Protein AF-A0A2A5NX56-F1 (afdb_monomer)

pLDDT: mean 81.62, std 14.73, range [33.16, 94.88]

Solvent-accessible surface area (backbone atoms only — not comparable to full-atom values): 6232 Å² total; per-residue (Å²): 131,58,70,63,62,54,50,49,66,59,44,74,82,41,90,82,87,89,83,78,64,90,86,69,47,62,63,56,52,54,19,47,51,48,14,54,46,33,64,76,69,40,76,38,76,51,76,44,74,60,71,85,57,46,62,60,26,51,57,51,19,54,76,65,19,74,65,90,35,57,46,80,41,82,33,92,45,71,70,51,46,52,53,48,53,53,51,53,47,54,72,74,68,57,90,79,85,65,90,68,133

Sequence (101 aa):
MELSEALRRLSEGAPILVYGEGGAGKTTLIAVMLAEEAREGHYVAYAYTGDVGLYRFKRVFEVNAPPRQLALIKIASFWEQDRLVDALYRARGGGLRAIGA

Radius of gyration: 14.78 Å; Cα contacts (8 Å, |Δi|>4): 77; chains: 1; bounding box: 37×35×33 Å

Secondary structure (DSSP, 8-state):
--HHHHHHHHHSSSPPP----TTSSHHHHHHHHHHHHHHTT--EEEEES-STTHHHHHHHHHHHS-GGGEEEEE--SHHHHHHHHHHHHHHTT--SS-S--

Structure (mmCIF, N/CA/C/O backbone):
data_AF-A0A2A5NX56-F1
#
_entry.id   AF-A0A2A5NX56-F1
#
loop_
_atom_site.group_PDB
_atom_site.id
_atom_site.type_symbol
_atom_site.label_atom_id
_atom_site.label_alt_id
_atom_site.label_comp_id
_atom_site.label_asym_id
_atom_site.label_entity_id
_atom_site.label_seq_id
_atom_site.pdbx_PDB_ins_code
_atom_site.Cartn_x
_atom_site.Cartn_y
_atom_site.Cartn_z
_atom_site.occupancy
_atom_site.B_iso_or_equiv
_atom_site.auth_seq_id
_atom_site.auth_comp_id
_atom_site.auth_asym_id
_atom_site.auth_atom_id
_atom_site.pdbx_PDB_model_num
ATOM 1 N N . MET A 1 1 ? -12.555 19.505 5.672 1.00 54.03 1 MET A N 1
ATOM 2 C CA . MET A 1 1 ? -12.682 18.151 5.104 1.00 54.03 1 MET A CA 1
ATOM 3 C C . MET A 1 1 ? -11.287 17.581 5.091 1.00 54.03 1 MET A C 1
ATOM 5 O O . MET A 1 1 ? -10.433 18.160 4.427 1.00 54.03 1 MET A O 1
ATOM 9 N N . GLU A 1 2 ? -11.051 16.545 5.887 1.00 75.50 2 GLU A N 1
ATOM 10 C CA . GLU A 1 2 ? -9.774 15.833 5.880 1.00 75.50 2 GLU A CA 1
ATOM 11 C C . GLU A 1 2 ? -9.583 15.146 4.518 1.00 75.50 2 GLU A C 1
ATOM 13 O O . GLU A 1 2 ? -10.552 14.741 3.867 1.00 75.50 2 GLU A O 1
ATOM 18 N N . LEU A 1 3 ? -8.338 15.062 4.047 1.00 70.81 3 LEU A N 1
ATOM 19 C CA . LEU A 1 3 ? -8.002 14.486 2.739 1.00 70.81 3 LEU A CA 1
ATOM 20 C C . LEU A 1 3 ? -8.477 13.026 2.619 1.00 70.81 3 LEU A C 1
ATOM 22 O O . LEU A 1 3 ? -8.934 12.611 1.554 1.00 70.81 3 LEU A O 1
ATOM 26 N N . SER A 1 4 ? -8.415 12.277 3.718 1.00 69.00 4 SER A N 1
ATOM 27 C CA . SER A 1 4 ? -8.905 10.902 3.845 1.00 69.00 4 SER A CA 1
ATOM 28 C C . SER A 1 4 ? -10.389 10.781 3.520 1.00 69.00 4 SER A C 1
ATOM 30 O O . SER A 1 4 ? -10.778 9.981 2.671 1.00 69.00 4 SER A O 1
ATOM 32 N N . GLU A 1 5 ? -11.220 11.642 4.103 1.00 75.06 5 GLU A N 1
ATOM 33 C CA . GLU A 1 5 ? -12.662 11.645 3.863 1.00 75.06 5 GLU A CA 1
ATOM 34 C C . GLU A 1 5 ? -13.000 12.002 2.408 1.00 75.06 5 GLU A C 1
ATOM 36 O O . GLU A 1 5 ? -13.883 11.391 1.800 1.00 75.06 5 GLU A O 1
ATOM 41 N N . ALA A 1 6 ? -12.263 12.944 1.812 1.00 74.25 6 ALA A N 1
ATOM 42 C CA . ALA A 1 6 ? -12.416 13.287 0.400 1.00 74.25 6 ALA A CA 1
ATOM 43 C C . ALA A 1 6 ? -12.079 12.098 -0.514 1.00 74.25 6 ALA A C 1
ATOM 45 O O . ALA A 1 6 ? -12.830 11.785 -1.438 1.00 74.25 6 ALA A O 1
ATOM 46 N N . LEU A 1 7 ? -10.970 11.407 -0.243 1.00 70.00 7 LEU A N 1
ATOM 47 C CA . LEU A 1 7 ? -10.524 10.257 -1.029 1.00 70.00 7 LEU A CA 1
ATOM 48 C C . LEU A 1 7 ? -11.427 9.036 -0.831 1.00 70.00 7 LEU A C 1
ATOM 50 O O . LEU A 1 7 ? -11.688 8.313 -1.794 1.00 70.00 7 LEU A O 1
ATOM 54 N N . ARG A 1 8 ? -11.983 8.840 0.368 1.00 72.50 8 ARG A N 1
ATOM 55 C CA . ARG A 1 8 ? -12.988 7.805 0.622 1.00 72.50 8 ARG A CA 1
ATOM 56 C C . ARG A 1 8 ? -14.226 8.033 -0.240 1.00 72.50 8 ARG A C 1
ATOM 58 O O . ARG A 1 8 ? -14.597 7.160 -1.015 1.00 72.50 8 ARG A O 1
ATOM 65 N N . ARG A 1 9 ? -14.780 9.247 -0.224 1.00 74.44 9 ARG A N 1
ATOM 66 C CA . ARG A 1 9 ? -15.947 9.604 -1.052 1.00 74.44 9 ARG A CA 1
ATOM 67 C C . ARG A 1 9 ? -15.669 9.489 -2.552 1.00 74.44 9 ARG A C 1
ATOM 69 O O . ARG A 1 9 ? -16.542 9.081 -3.307 1.00 74.44 9 ARG A O 1
ATOM 76 N N . LEU A 1 10 ? -14.453 9.816 -2.993 1.00 71.19 10 LEU A N 1
ATOM 77 C CA . LEU A 1 10 ? -14.042 9.634 -4.390 1.00 71.19 10 LEU A CA 1
ATOM 78 C C . LEU A 1 10 ? -13.870 8.151 -4.770 1.00 71.19 10 LEU A C 1
ATOM 80 O O . LEU A 1 10 ? -14.106 7.789 -5.921 1.00 71.19 10 LEU A O 1
ATOM 84 N N . SER A 1 11 ? -13.482 7.294 -3.821 1.00 71.00 11 SER A N 1
ATOM 85 C CA . SER A 1 11 ? -13.227 5.862 -4.049 1.00 71.00 11 SER A CA 1
ATOM 86 C C . SER A 1 11 ? -14.442 4.950 -3.833 1.00 71.00 11 SER A C 1
ATOM 88 O O . SER A 1 11 ? -14.420 3.786 -4.244 1.00 71.00 11 SER A O 1
ATOM 90 N N . GLU A 1 12 ? -15.533 5.472 -3.261 1.00 71.81 12 GLU A N 1
ATOM 91 C CA . GLU A 1 12 ? -16.797 4.750 -3.046 1.00 71.81 12 GLU A CA 1
ATOM 92 C C . GLU A 1 12 ? -17.402 4.184 -4.346 1.00 71.81 12 GLU A C 1
ATOM 94 O O . GLU A 1 12 ? -18.116 3.184 -4.294 1.00 71.81 12 GLU A O 1
ATOM 99 N N . GLY A 1 13 ? -17.059 4.737 -5.517 1.00 68.50 13 GLY A N 1
ATOM 100 C CA . GLY A 1 13 ? -17.566 4.270 -6.815 1.00 68.50 13 GLY A CA 1
ATOM 101 C C . GLY A 1 13 ? -16.519 3.968 -7.890 1.00 68.50 13 GLY A C 1
ATOM 102 O O . GLY A 1 13 ? -16.887 3.447 -8.941 1.00 68.50 13 GLY A O 1
ATOM 103 N N . ALA A 1 14 ? -15.239 4.288 -7.676 1.00 73.12 14 ALA A N 1
ATOM 104 C CA . ALA A 1 14 ? -14.227 4.185 -8.728 1.00 73.12 14 ALA A CA 1
ATOM 105 C C . ALA A 1 14 ? -12.794 4.046 -8.183 1.00 73.12 14 ALA A C 1
ATOM 107 O O . ALA A 1 14 ? -12.489 4.539 -7.097 1.00 73.12 14 ALA A O 1
ATOM 108 N N . PRO A 1 15 ? -11.882 3.405 -8.936 1.00 80.38 15 PRO A N 1
ATOM 109 C CA . PRO A 1 15 ? -10.459 3.451 -8.627 1.00 80.38 15 PRO A CA 1
ATOM 110 C C . PRO A 1 15 ? -9.906 4.873 -8.806 1.00 80.38 15 PRO A C 1
ATOM 112 O O . PRO A 1 15 ? -10.222 5.560 -9.777 1.00 80.38 15 PRO A O 1
ATOM 115 N N . ILE A 1 16 ? -9.028 5.291 -7.893 1.00 84.75 16 ILE A N 1
ATOM 116 C CA . ILE A 1 16 ? -8.302 6.563 -7.982 1.00 84.75 16 ILE A CA 1
ATOM 117 C C . ILE A 1 16 ? -6.888 6.288 -8.493 1.00 84.75 16 ILE A C 1
ATOM 119 O O . ILE A 1 16 ? -6.153 5.490 -7.909 1.00 84.75 16 ILE A O 1
ATOM 123 N N . LEU A 1 17 ? -6.488 6.982 -9.560 1.00 88.62 17 LEU A N 1
ATOM 124 C CA . LEU A 1 17 ? -5.119 6.947 -10.069 1.00 88.62 17 LEU A CA 1
ATOM 125 C C . LEU A 1 17 ? -4.315 8.130 -9.521 1.00 88.62 17 LEU A C 1
ATOM 127 O O . LEU A 1 17 ? -4.591 9.283 -9.844 1.00 88.62 17 LEU A O 1
ATOM 131 N N . VAL A 1 18 ? -3.267 7.834 -8.751 1.00 88.88 18 VAL A N 1
ATOM 132 C CA . VAL A 1 18 ? -2.273 8.822 -8.309 1.00 88.88 18 VAL A CA 1
ATOM 133 C C . VAL A 1 18 ? -1.019 8.685 -9.174 1.00 88.88 18 VAL A C 1
ATOM 135 O O . VAL A 1 18 ? -0.319 7.674 -9.098 1.00 88.88 18 VAL A O 1
ATOM 138 N N . TYR A 1 19 ? -0.710 9.701 -9.982 1.00 92.31 19 TYR A N 1
ATOM 139 C CA . TYR A 1 19 ? 0.426 9.700 -10.912 1.00 92.31 19 TYR A CA 1
ATOM 140 C C . TYR A 1 19 ? 1.366 10.892 -10.680 1.00 92.31 19 TYR A C 1
ATOM 142 O O . TYR A 1 19 ? 0.995 11.884 -10.061 1.00 92.31 19 TYR A O 1
ATOM 150 N N . GLY A 1 20 ? 2.615 10.771 -11.136 1.00 92.62 20 GLY A N 1
ATOM 151 C CA . GLY A 1 20 ? 3.647 11.801 -10.980 1.00 92.62 20 GLY A CA 1
ATOM 152 C C . GLY A 1 20 ? 5.058 11.217 -10.950 1.00 92.62 20 GLY A C 1
ATOM 153 O O . GLY A 1 20 ? 5.233 9.998 -10.860 1.00 92.62 20 GLY A O 1
ATOM 154 N N . GLU A 1 21 ? 6.073 12.075 -10.976 1.00 93.06 21 GLU A N 1
ATOM 155 C CA . GLU A 1 21 ? 7.488 11.686 -11.031 1.00 93.06 21 GLU A CA 1
ATOM 156 C C . GLU A 1 21 ? 7.983 10.951 -9.772 1.00 93.06 21 GLU A C 1
ATOM 158 O O . GLU A 1 21 ? 7.331 10.924 -8.716 1.00 93.06 21 GLU A O 1
ATOM 163 N N . GLY A 1 22 ? 9.151 10.311 -9.873 1.00 89.06 22 GLY A N 1
ATOM 164 C CA . GLY A 1 22 ? 9.849 9.752 -8.714 1.00 89.06 22 GLY A CA 1
ATOM 165 C C . GLY A 1 22 ? 10.066 10.825 -7.641 1.00 89.06 22 GLY A C 1
ATOM 166 O O . GLY A 1 22 ? 10.429 11.950 -7.947 1.00 89.06 22 GLY A O 1
ATOM 167 N N . GLY A 1 23 ? 9.799 10.502 -6.374 1.00 87.56 23 GLY A N 1
ATOM 168 C CA . GLY A 1 23 ? 9.945 11.467 -5.275 1.00 87.56 23 GLY A CA 1
ATOM 169 C C . GLY A 1 23 ? 8.743 12.389 -5.030 1.00 87.56 23 GLY A C 1
ATOM 170 O O . GLY A 1 23 ? 8.676 12.972 -3.954 1.00 87.56 23 GLY A O 1
ATOM 171 N N . ALA A 1 24 ? 7.732 12.418 -5.909 1.00 91.75 24 ALA A N 1
ATOM 172 C CA . ALA A 1 24 ? 6.520 13.245 -5.759 1.00 91.75 24 ALA A CA 1
ATOM 173 C C . ALA A 1 24 ? 5.581 12.855 -4.586 1.00 91.75 24 ALA A C 1
ATOM 175 O O . ALA A 1 24 ? 4.428 13.262 -4.542 1.00 91.75 24 ALA A O 1
ATOM 176 N N . GLY A 1 25 ? 6.020 12.002 -3.656 1.00 91.69 25 GLY A N 1
ATOM 177 C CA . GLY A 1 25 ? 5.253 11.657 -2.453 1.00 91.69 25 GLY A CA 1
ATOM 178 C C . GLY A 1 25 ? 4.180 10.572 -2.611 1.00 91.69 25 GLY A C 1
ATOM 179 O O . GLY A 1 25 ? 3.626 10.158 -1.602 1.00 91.69 25 GLY A O 1
ATOM 180 N N . LYS A 1 26 ? 3.937 10.031 -3.814 1.00 92.25 26 LYS A N 1
ATOM 181 C CA . LYS A 1 26 ? 2.888 9.017 -4.085 1.00 92.25 26 LYS A CA 1
ATOM 182 C C . LYS A 1 26 ? 2.875 7.845 -3.093 1.00 92.25 26 LYS A C 1
ATOM 184 O O . LYS A 1 26 ? 1.863 7.575 -2.464 1.00 92.25 26 LYS A O 1
ATOM 189 N N . THR A 1 27 ? 4.011 7.172 -2.904 1.00 92.25 27 THR A N 1
ATOM 190 C CA . THR A 1 27 ? 4.124 6.033 -1.973 1.00 92.25 27 THR A CA 1
ATOM 191 C C . THR A 1 27 ? 3.876 6.443 -0.521 1.00 92.25 27 THR A C 1
ATOM 193 O O . THR A 1 27 ? 3.297 5.677 0.239 1.00 92.25 27 THR A O 1
ATOM 196 N N . THR A 1 28 ? 4.300 7.651 -0.135 1.00 92.69 28 THR A N 1
ATOM 197 C CA . THR A 1 28 ? 4.049 8.197 1.205 1.00 92.69 28 THR A CA 1
ATOM 198 C C . THR A 1 28 ? 2.570 8.505 1.399 1.00 92.69 28 THR A C 1
ATOM 200 O O . THR A 1 28 ? 2.030 8.125 2.429 1.00 92.69 28 THR A O 1
ATOM 203 N N . LEU A 1 29 ? 1.911 9.109 0.407 1.00 90.75 29 LEU A N 1
ATOM 204 C CA . LEU A 1 29 ? 0.474 9.371 0.441 1.00 90.75 29 LEU A CA 1
ATOM 205 C C . LEU A 1 29 ? -0.318 8.072 0.637 1.00 90.75 29 LEU A C 1
ATOM 207 O O . LEU A 1 29 ? -1.107 7.986 1.569 1.00 90.75 29 LEU A O 1
ATOM 211 N N . ILE A 1 30 ? -0.046 7.038 -0.169 1.00 91.62 30 ILE A N 1
ATOM 212 C CA . ILE A 1 30 ? -0.730 5.741 -0.032 1.00 91.62 30 ILE A CA 1
ATOM 213 C C . ILE A 1 30 ? -0.474 5.110 1.346 1.00 91.62 30 ILE A C 1
ATOM 215 O O . ILE A 1 30 ? -1.395 4.565 1.943 1.00 91.62 30 ILE A O 1
ATOM 219 N N . ALA A 1 31 ? 0.748 5.203 1.885 1.00 93.62 31 ALA A N 1
ATOM 220 C CA . ALA A 1 31 ? 1.056 4.679 3.218 1.00 93.62 31 ALA A CA 1
ATOM 221 C C . ALA A 1 31 ? 0.269 5.383 4.333 1.00 93.62 31 ALA A C 1
ATOM 223 O O . ALA A 1 31 ? -0.220 4.710 5.235 1.00 93.62 31 ALA A O 1
ATOM 224 N N . VAL A 1 32 ? 0.136 6.713 4.263 1.00 92.25 32 VAL A N 1
ATOM 225 C CA . VAL A 1 32 ? -0.651 7.498 5.228 1.00 92.25 32 VAL A CA 1
ATOM 226 C C . VAL A 1 32 ? -2.129 7.133 5.132 1.00 92.25 32 VAL A C 1
ATOM 228 O O . VAL A 1 32 ? -2.718 6.784 6.146 1.00 92.25 32 VAL A O 1
ATOM 231 N N . MET A 1 33 ? -2.694 7.107 3.922 1.00 89.06 33 MET A N 1
ATOM 232 C CA . MET A 1 33 ? -4.107 6.769 3.724 1.00 89.06 33 MET A CA 1
ATOM 233 C C . MET A 1 33 ? -4.453 5.374 4.249 1.00 89.06 33 MET A C 1
ATOM 235 O O . MET A 1 33 ? -5.431 5.199 4.966 1.00 89.06 33 MET A O 1
ATOM 239 N N . LEU A 1 34 ? -3.640 4.362 3.923 1.00 90.50 34 LEU A N 1
ATOM 240 C CA . LEU A 1 34 ? -3.883 3.005 4.416 1.00 90.50 34 LEU A CA 1
ATOM 241 C C . LEU A 1 34 ? -3.719 2.918 5.938 1.00 90.50 34 LEU A C 1
ATOM 243 O O . LEU A 1 34 ? -4.395 2.116 6.578 1.00 90.50 34 LEU A O 1
ATOM 247 N N . ALA A 1 35 ? -2.828 3.718 6.526 1.00 92.56 35 ALA A N 1
ATOM 248 C CA . ALA A 1 35 ? -2.679 3.774 7.972 1.00 92.56 35 ALA A CA 1
ATOM 249 C C . ALA A 1 35 ? -3.902 4.414 8.646 1.00 92.56 35 ALA A C 1
ATOM 251 O O . ALA A 1 35 ? -4.331 3.926 9.687 1.00 92.56 35 ALA A O 1
ATOM 252 N N . GLU A 1 36 ? -4.494 5.457 8.063 1.00 89.81 36 GLU A N 1
ATOM 253 C CA . GLU A 1 36 ? -5.743 6.049 8.563 1.00 89.81 36 GLU A CA 1
ATOM 254 C C . GLU A 1 36 ? -6.881 5.022 8.573 1.00 89.81 36 GLU A C 1
ATOM 256 O O . GLU A 1 36 ? -7.475 4.789 9.623 1.00 89.81 36 GLU A O 1
ATOM 261 N N . G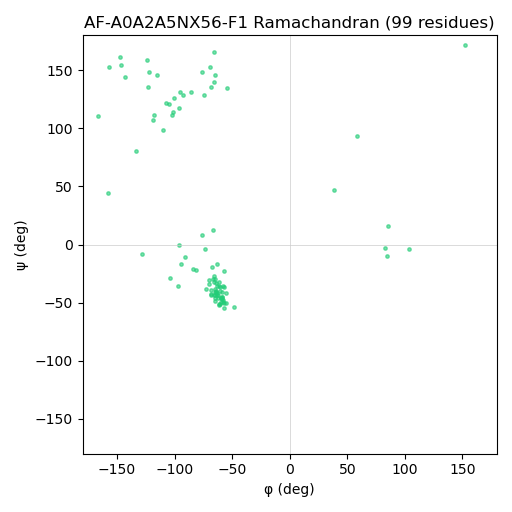LU A 1 37 ? -7.088 4.307 7.466 1.00 86.94 37 GLU A N 1
ATOM 262 C CA . GLU A 1 37 ? -8.079 3.223 7.382 1.00 86.94 37 GLU A CA 1
ATOM 263 C C . GLU A 1 37 ? -7.815 2.115 8.420 1.00 86.94 37 GLU A C 1
ATOM 265 O O . GLU A 1 37 ? -8.728 1.625 9.087 1.00 86.94 37 GLU A O 1
ATOM 270 N N . ALA A 1 38 ? -6.548 1.741 8.626 1.00 90.44 38 ALA A N 1
ATOM 271 C CA . ALA A 1 38 ? -6.181 0.764 9.648 1.00 90.44 38 ALA A CA 1
ATOM 272 C C . ALA A 1 38 ? -6.487 1.259 11.074 1.00 90.44 38 ALA A C 1
ATOM 274 O O . ALA A 1 38 ? -7.020 0.502 11.892 1.00 90.44 38 ALA A O 1
ATOM 275 N N . ARG A 1 39 ? -6.221 2.538 11.381 1.00 88.25 39 ARG A N 1
ATOM 276 C CA . ARG A 1 39 ? -6.576 3.152 12.677 1.00 88.25 39 ARG A CA 1
ATOM 277 C C . ARG A 1 39 ? -8.081 3.139 12.933 1.00 88.25 39 ARG A C 1
ATOM 279 O O . ARG A 1 39 ? -8.476 3.007 14.089 1.00 88.25 39 ARG A O 1
ATOM 286 N N . GLU A 1 40 ? -8.895 3.246 11.886 1.00 86.69 40 GLU A N 1
ATOM 287 C CA . GLU A 1 40 ? -10.359 3.130 11.964 1.00 86.69 40 GLU A CA 1
ATOM 288 C C . GLU A 1 40 ? -10.845 1.684 12.171 1.00 86.69 40 GLU A C 1
ATOM 290 O O . GLU A 1 40 ? -12.029 1.445 12.395 1.00 86.69 40 GLU A O 1
ATOM 295 N N . GLY A 1 41 ? -9.934 0.707 12.177 1.00 85.81 41 GLY A N 1
ATOM 296 C CA . GLY A 1 41 ? -10.241 -0.697 12.436 1.00 85.81 41 GLY A CA 1
ATOM 297 C C . GLY A 1 41 ? -10.262 -1.569 11.183 1.00 85.81 41 GLY A C 1
ATOM 298 O O . GLY A 1 41 ? -10.411 -2.786 11.308 1.00 85.81 41 GLY A O 1
ATOM 299 N N . HIS A 1 42 ? -10.081 -0.993 9.992 1.00 85.19 42 HIS A N 1
ATOM 300 C CA . HIS A 1 42 ? -10.137 -1.737 8.738 1.00 85.19 42 HIS A CA 1
ATOM 301 C C . HIS A 1 42 ? -8.868 -2.571 8.509 1.00 85.19 42 HIS A C 1
ATOM 303 O O . HIS A 1 42 ? -7.764 -2.210 8.915 1.00 85.19 42 HIS A O 1
ATOM 309 N N . TYR A 1 43 ? -9.023 -3.711 7.835 1.00 87.25 43 TYR A N 1
ATOM 310 C CA . TYR A 1 43 ? -7.888 -4.450 7.284 1.00 87.25 43 TYR A CA 1
ATOM 311 C C . TYR A 1 43 ? -7.545 -3.879 5.914 1.00 87.25 43 TYR A C 1
ATOM 313 O O . TYR A 1 43 ? -8.420 -3.725 5.063 1.00 87.25 43 TYR A O 1
ATOM 321 N N . VAL A 1 44 ? -6.266 -3.595 5.693 1.00 88.81 44 VAL A N 1
ATOM 322 C CA . VAL A 1 44 ? -5.773 -2.944 4.480 1.00 88.81 44 VAL A CA 1
ATOM 323 C C . VAL A 1 44 ? -4.730 -3.802 3.780 1.00 88.81 44 VAL A C 1
ATOM 325 O O . VAL A 1 44 ? -3.964 -4.527 4.413 1.00 88.81 44 VAL A O 1
ATOM 328 N N . ALA A 1 45 ? -4.675 -3.704 2.453 1.00 90.31 45 ALA A N 1
ATOM 329 C CA . ALA A 1 45 ? -3.692 -4.401 1.636 1.00 90.31 45 ALA A CA 1
ATOM 330 C C . ALA A 1 45 ? -2.901 -3.408 0.782 1.00 90.31 45 ALA A C 1
ATOM 332 O O . ALA A 1 45 ? -3.475 -2.526 0.145 1.00 90.31 45 ALA A O 1
ATOM 333 N N . TYR A 1 46 ? -1.581 -3.584 0.734 1.00 92.06 46 TYR A N 1
ATOM 334 C CA . TYR A 1 46 ? -0.698 -2.856 -0.169 1.00 92.06 46 TYR A CA 1
A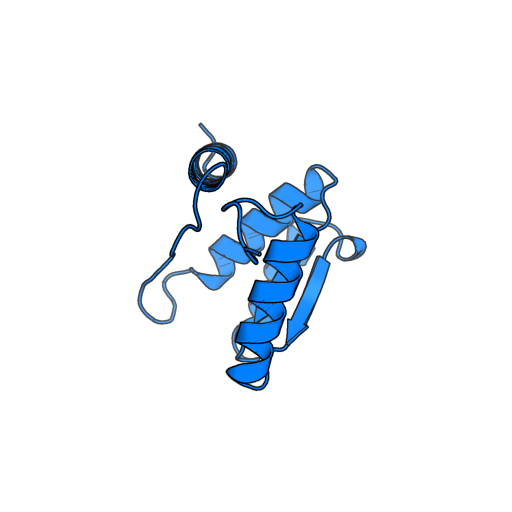TOM 335 C C . TYR A 1 46 ? -0.000 -3.831 -1.115 1.00 92.06 46 TYR A C 1
ATOM 337 O O . TYR A 1 46 ? 0.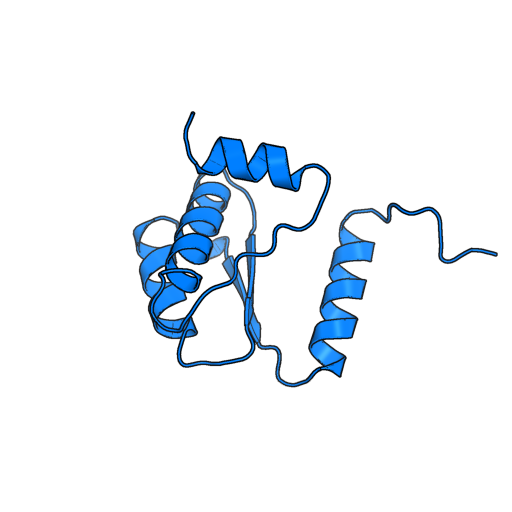845 -4.633 -0.704 1.00 92.06 46 TYR A O 1
ATOM 345 N N . ALA A 1 47 ? -0.371 -3.750 -2.391 1.00 91.25 47 ALA A N 1
ATOM 346 C CA . ALA A 1 47 ? 0.239 -4.519 -3.461 1.00 91.25 47 ALA A CA 1
ATOM 347 C C . ALA A 1 47 ? 1.338 -3.700 -4.150 1.00 91.25 47 ALA A C 1
ATOM 349 O O . ALA A 1 47 ? 1.124 -2.536 -4.494 1.00 91.25 47 ALA A O 1
ATOM 350 N N . TYR A 1 48 ? 2.522 -4.284 -4.338 1.00 91.44 48 TYR A N 1
ATOM 351 C CA . TYR A 1 48 ? 3.704 -3.557 -4.808 1.00 91.44 48 TYR A CA 1
ATOM 352 C C . TYR A 1 48 ? 4.570 -4.392 -5.753 1.00 91.44 48 TYR A C 1
ATOM 354 O O . TYR A 1 48 ? 4.739 -5.593 -5.564 1.00 91.44 48 TYR A O 1
ATOM 362 N N . THR A 1 49 ? 5.162 -3.741 -6.755 1.00 87.94 49 THR A N 1
ATOM 363 C CA . THR A 1 49 ? 6.023 -4.386 -7.764 1.00 87.94 49 THR A CA 1
ATOM 364 C C . THR A 1 49 ? 7.514 -4.254 -7.442 1.00 87.94 49 THR A C 1
ATOM 366 O O . THR A 1 49 ? 8.283 -5.192 -7.635 1.00 87.94 49 THR A O 1
ATOM 369 N N . GLY A 1 50 ? 7.954 -3.126 -6.874 1.0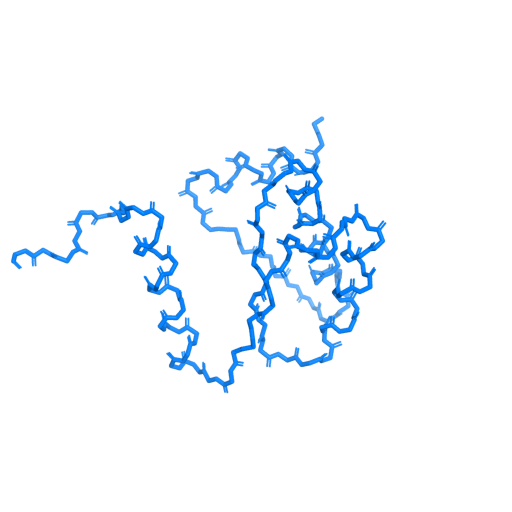0 82.62 50 GLY A N 1
ATOM 370 C CA . GLY A 1 50 ? 9.364 -2.846 -6.567 1.00 82.62 50 GLY A CA 1
ATOM 371 C C . GLY A 1 50 ? 9.661 -2.718 -5.071 1.00 82.62 50 GLY A C 1
ATOM 372 O O . GLY A 1 50 ? 8.850 -2.187 -4.317 1.00 82.62 50 GLY A O 1
ATOM 373 N N . ASP A 1 51 ? 10.847 -3.156 -4.642 1.00 78.94 51 ASP A N 1
ATOM 374 C CA . ASP A 1 51 ? 11.229 -3.159 -3.216 1.00 78.94 51 ASP A CA 1
ATOM 375 C C . ASP A 1 51 ? 11.733 -1.798 -2.713 1.00 78.94 51 ASP A C 1
ATOM 377 O O . ASP A 1 51 ? 11.627 -1.495 -1.525 1.00 78.94 51 ASP A O 1
ATOM 381 N N . VAL A 1 52 ? 12.203 -0.931 -3.620 1.00 72.44 52 VAL A N 1
ATOM 382 C CA . VAL A 1 52 ? 12.749 0.404 -3.296 1.00 72.44 52 VAL A CA 1
ATOM 383 C C . VAL A 1 52 ? 11.740 1.268 -2.525 1.00 72.44 52 VAL A C 1
ATOM 385 O O . VAL A 1 52 ? 12.110 2.002 -1.610 1.00 72.44 52 VAL A O 1
ATOM 388 N N . GLY A 1 53 ? 10.449 1.160 -2.852 1.00 80.19 53 GLY A N 1
ATOM 389 C CA . GLY A 1 53 ? 9.381 1.896 -2.169 1.00 80.19 53 GLY A CA 1
ATOM 390 C C . GLY A 1 53 ? 8.879 1.234 -0.883 1.00 80.19 53 GLY A C 1
ATOM 391 O O . GLY A 1 53 ? 8.312 1.921 -0.033 1.00 80.19 53 GLY A O 1
ATOM 392 N N . LEU A 1 54 ? 9.099 -0.074 -0.712 1.00 89.25 54 LEU A N 1
ATOM 393 C CA . LEU A 1 54 ? 8.470 -0.860 0.351 1.00 89.25 54 LEU A CA 1
ATOM 394 C C . LEU A 1 54 ? 8.986 -0.479 1.737 1.00 89.25 54 LEU A C 1
ATOM 396 O O . LEU A 1 54 ? 8.202 -0.345 2.673 1.00 89.25 54 LEU A O 1
ATOM 400 N N . TYR A 1 55 ? 10.299 -0.287 1.880 1.00 89.44 55 TYR A N 1
ATOM 401 C CA . TYR A 1 55 ? 10.886 0.088 3.167 1.00 89.44 55 TYR A CA 1
ATOM 402 C C . TYR A 1 55 ? 10.320 1.422 3.674 1.00 89.44 55 TYR A C 1
ATOM 404 O O . TYR A 1 55 ? 9.899 1.538 4.826 1.00 89.44 55 TYR A O 1
ATOM 412 N N . ARG A 1 56 ? 10.252 2.422 2.784 1.00 88.75 56 ARG A N 1
ATOM 413 C CA . ARG A 1 56 ? 9.677 3.734 3.099 1.00 88.75 56 ARG A CA 1
ATOM 414 C C . ARG A 1 56 ? 8.183 3.629 3.393 1.00 88.75 56 ARG A C 1
ATOM 416 O O . ARG A 1 56 ? 7.723 4.269 4.332 1.00 88.75 56 ARG A O 1
ATOM 423 N N . PHE A 1 57 ? 7.452 2.821 2.625 1.00 94.19 57 PHE A N 1
ATOM 424 C CA . PHE A 1 57 ? 6.037 2.551 2.861 1.00 94.19 57 PHE A CA 1
ATOM 425 C C . PHE A 1 57 ? 5.804 1.996 4.272 1.00 94.19 57 PHE A C 1
ATOM 427 O O . PHE A 1 57 ? 5.058 2.601 5.036 1.00 94.19 57 PHE A O 1
ATOM 434 N N . LYS A 1 58 ? 6.499 0.909 4.644 1.00 93.50 58 LYS A N 1
ATOM 435 C CA . LYS A 1 58 ? 6.374 0.266 5.963 1.00 93.50 58 LYS A CA 1
ATOM 436 C C . LYS A 1 58 ? 6.629 1.248 7.096 1.00 93.50 58 LYS A C 1
ATOM 438 O O . LYS A 1 58 ? 5.796 1.381 7.980 1.00 93.50 58 LYS A O 1
ATOM 443 N N . ARG A 1 59 ? 7.739 1.992 7.023 1.00 92.94 59 ARG A N 1
ATOM 444 C CA . ARG A 1 59 ? 8.096 2.970 8.058 1.00 92.94 59 ARG A CA 1
ATOM 445 C C . ARG A 1 59 ? 7.009 4.033 8.228 1.00 92.94 59 ARG A C 1
ATOM 447 O O . ARG A 1 59 ? 6.660 4.366 9.352 1.00 92.94 59 ARG A O 1
ATOM 454 N N . VAL A 1 60 ? 6.489 4.579 7.127 1.00 93.94 60 VAL A N 1
ATOM 455 C CA . VAL A 1 60 ? 5.418 5.586 7.192 1.00 93.94 60 VAL A CA 1
ATOM 456 C C . VAL A 1 60 ? 4.138 4.973 7.756 1.00 93.94 60 VAL A C 1
ATOM 458 O O . VAL A 1 60 ? 3.507 5.589 8.607 1.00 93.94 60 VAL A O 1
ATOM 461 N N . PHE A 1 61 ? 3.774 3.766 7.328 1.00 94.88 61 PHE A N 1
ATOM 462 C CA . PHE A 1 61 ? 2.583 3.082 7.819 1.00 94.88 61 PHE A CA 1
ATOM 463 C C . PHE A 1 61 ? 2.659 2.817 9.330 1.00 94.88 61 PHE A C 1
ATOM 465 O O . PHE A 1 61 ? 1.767 3.216 10.070 1.00 94.88 61 PHE A O 1
ATOM 472 N N . GLU A 1 62 ? 3.749 2.206 9.801 1.00 94.12 62 GLU A N 1
ATOM 473 C CA . GLU A 1 62 ? 3.936 1.777 11.196 1.00 94.12 62 GLU A CA 1
ATOM 474 C C . GLU A 1 62 ? 4.009 2.944 12.190 1.00 94.12 62 GLU A C 1
ATOM 476 O O . GLU A 1 62 ? 3.636 2.790 13.350 1.00 94.12 62 GLU A O 1
ATOM 481 N N . VAL A 1 63 ? 4.447 4.129 11.745 1.00 93.56 63 VAL A N 1
ATOM 482 C CA . VAL A 1 63 ? 4.387 5.359 12.556 1.00 93.56 63 VAL A CA 1
ATOM 483 C C . VAL A 1 63 ? 2.941 5.792 12.815 1.00 93.56 63 VAL A C 1
ATOM 485 O O . VAL A 1 63 ? 2.658 6.405 13.842 1.00 93.56 63 VAL A O 1
ATOM 488 N N . ASN A 1 64 ? 2.024 5.484 11.899 1.00 89.50 64 ASN A N 1
ATOM 489 C CA . ASN A 1 64 ? 0.653 5.979 11.940 1.00 89.50 64 ASN A CA 1
ATOM 490 C C . ASN A 1 64 ? -0.356 4.919 12.420 1.00 89.50 64 ASN A C 1
ATOM 492 O O . ASN A 1 64 ? -1.357 5.289 13.038 1.00 89.50 64 ASN A O 1
ATOM 496 N N . ALA A 1 65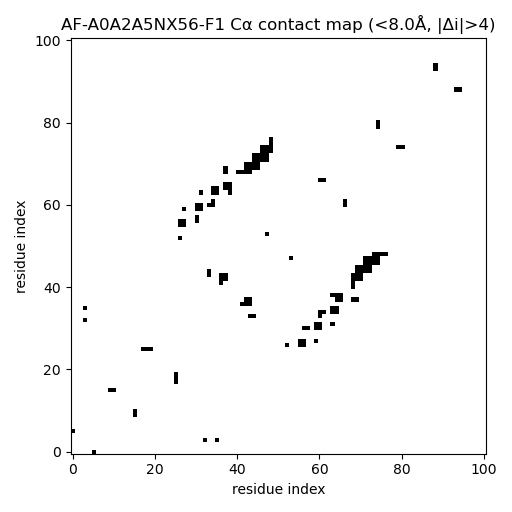 ? -0.096 3.624 12.203 1.00 91.06 65 ALA A N 1
ATOM 497 C CA . ALA A 1 65 ? -1.026 2.530 12.487 1.00 91.06 65 ALA A CA 1
ATOM 498 C C . ALA A 1 65 ? -0.333 1.228 12.937 1.00 91.06 65 ALA A C 1
ATOM 500 O O . ALA A 1 65 ? 0.816 0.970 12.570 1.00 91.06 65 ALA A O 1
ATOM 501 N N . PRO A 1 66 ? -1.027 0.358 13.699 1.00 86.19 66 PRO A N 1
ATOM 502 C CA . PRO A 1 66 ? -0.471 -0.923 14.115 1.00 86.19 66 PRO A CA 1
ATOM 503 C C . PRO A 1 66 ? -0.305 -1.882 12.915 1.00 86.19 66 PRO A C 1
ATOM 505 O O . PRO A 1 66 ? -1.238 -2.071 12.133 1.00 86.19 66 PRO A O 1
ATOM 508 N N . PRO A 1 67 ? 0.836 -2.586 12.791 1.00 82.19 67 PRO A N 1
ATOM 509 C CA . PRO A 1 67 ? 1.165 -3.378 11.599 1.00 82.19 67 PRO A CA 1
ATOM 510 C C . PRO A 1 67 ? 0.262 -4.600 11.377 1.00 82.19 67 PRO A C 1
ATOM 512 O O . PRO A 1 67 ? 0.179 -5.110 10.265 1.00 82.19 67 PRO A O 1
ATOM 515 N N . ARG A 1 68 ? -0.446 -5.073 12.412 1.00 85.94 68 ARG A N 1
ATOM 516 C CA . ARG A 1 68 ? -1.288 -6.283 12.349 1.00 85.94 68 ARG A CA 1
ATOM 517 C C . ARG A 1 68 ? -2.470 -6.194 11.372 1.00 85.94 68 ARG A C 1
ATOM 519 O O . ARG A 1 68 ? -3.058 -7.219 11.053 1.00 85.94 68 ARG A O 1
ATOM 526 N N . GLN A 1 69 ? -2.835 -4.989 10.939 1.00 85.06 69 GLN A N 1
ATOM 527 C CA . GLN A 1 69 ? -3.938 -4.743 10.003 1.00 85.06 69 GLN A CA 1
ATOM 528 C C . GLN A 1 69 ? -3.481 -4.611 8.545 1.00 85.06 69 GLN A C 1
ATOM 530 O O . GLN A 1 69 ? -4.319 -4.422 7.668 1.00 85.06 69 GLN A O 1
ATOM 535 N N . LEU A 1 70 ? -2.175 -4.719 8.274 1.00 91.44 70 LEU A N 1
ATOM 536 C CA . LEU A 1 70 ? -1.595 -4.539 6.948 1.00 91.44 70 LEU A CA 1
ATOM 537 C C . LEU A 1 70 ? -1.191 -5.874 6.316 1.00 91.44 70 LEU A C 1
ATOM 539 O O . LEU A 1 70 ? -0.294 -6.564 6.800 1.00 91.44 70 LEU A O 1
ATOM 543 N N . ALA A 1 71 ? -1.774 -6.179 5.160 1.00 90.69 71 ALA A N 1
ATOM 544 C CA . ALA A 1 71 ? -1.282 -7.203 4.249 1.00 90.69 71 ALA A CA 1
ATOM 545 C C . ALA A 1 71 ? -0.346 -6.580 3.202 1.00 90.69 71 ALA A C 1
ATOM 547 O O . ALA A 1 71 ? -0.699 -5.619 2.520 1.00 90.69 71 ALA A O 1
ATOM 548 N N . LEU A 1 72 ? 0.850 -7.147 3.040 1.00 91.69 72 LEU A N 1
ATOM 549 C CA . LEU A 1 72 ? 1.805 -6.749 2.005 1.00 91.69 72 LEU A CA 1
ATOM 550 C C . LEU A 1 72 ? 1.868 -7.818 0.922 1.00 91.69 72 LEU A C 1
ATOM 552 O O . LEU A 1 72 ? 2.216 -8.961 1.207 1.00 91.69 72 LEU A O 1
ATOM 556 N N . ILE A 1 73 ? 1.574 -7.435 -0.318 1.00 91.12 73 ILE A N 1
ATOM 557 C CA . ILE A 1 73 ? 1.460 -8.364 -1.444 1.00 91.12 73 ILE A CA 1
ATOM 558 C C . ILE A 1 73 ? 2.504 -7.989 -2.495 1.00 91.12 73 ILE A C 1
ATOM 560 O O . ILE A 1 73 ? 2.381 -6.971 -3.175 1.00 91.12 73 ILE A O 1
ATOM 564 N N . LYS A 1 74 ? 3.557 -8.800 -2.624 1.00 92.06 74 LYS A N 1
ATOM 565 C CA . LYS A 1 74 ? 4.537 -8.629 -3.700 1.00 92.06 74 LYS A CA 1
ATOM 566 C C . LYS A 1 74 ? 3.923 -9.112 -5.011 1.00 92.06 74 LYS A C 1
ATOM 568 O O . LYS A 1 74 ? 3.444 -10.236 -5.084 1.00 92.06 74 LYS A O 1
ATOM 573 N N . ILE A 1 75 ? 3.993 -8.273 -6.035 1.00 91.56 75 ILE A N 1
ATOM 574 C CA . ILE A 1 75 ? 3.674 -8.610 -7.419 1.00 91.56 75 ILE A CA 1
ATOM 575 C C . ILE A 1 75 ? 5.005 -8.806 -8.146 1.00 91.56 75 ILE A C 1
ATOM 577 O O . ILE A 1 75 ? 5.757 -7.847 -8.331 1.00 91.56 75 ILE A O 1
ATOM 581 N N . ALA A 1 76 ? 5.315 -10.040 -8.536 1.00 90.81 76 ALA A N 1
ATOM 582 C CA . ALA A 1 76 ? 6.530 -10.385 -9.268 1.00 90.81 76 ALA A CA 1
ATOM 583 C C . ALA A 1 76 ? 6.314 -10.413 -10.790 1.00 90.81 76 ALA A C 1
ATOM 585 O O . ALA A 1 76 ? 7.282 -10.359 -11.547 1.00 90.81 76 ALA A O 1
ATOM 586 N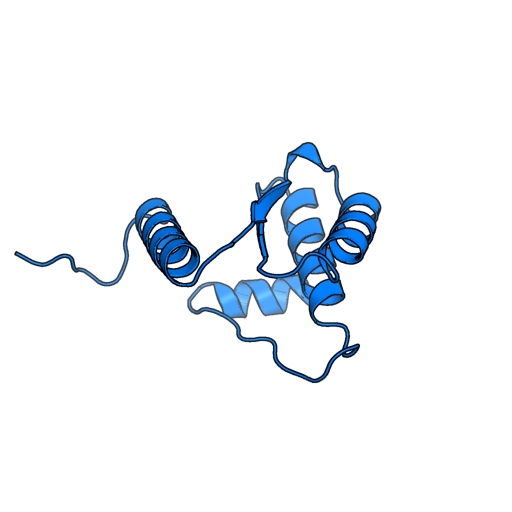 N . SER A 1 77 ? 5.063 -10.470 -11.257 1.00 91.50 77 SER A N 1
ATOM 587 C CA . SER A 1 77 ? 4.747 -10.454 -12.688 1.00 91.50 77 SER A CA 1
ATOM 588 C C . SER A 1 77 ? 3.420 -9.772 -13.016 1.00 91.50 77 SER A C 1
ATOM 590 O O . SER A 1 77 ? 2.533 -9.644 -12.174 1.00 91.50 77 SER A O 1
ATOM 592 N N . PHE A 1 78 ? 3.262 -9.394 -14.286 1.00 90.44 78 PHE A N 1
ATOM 593 C CA . PHE A 1 78 ? 1.994 -8.892 -14.819 1.00 90.44 78 PHE A CA 1
ATOM 594 C C . PHE A 1 78 ? 0.835 -9.879 -14.588 1.00 90.44 78 PHE A C 1
ATOM 596 O O . PHE A 1 78 ? -0.241 -9.478 -14.163 1.00 90.44 78 PHE A O 1
ATOM 603 N N . TRP A 1 79 ? 1.068 -11.179 -14.787 1.00 90.81 79 TRP A N 1
ATOM 604 C CA . TRP A 1 79 ? 0.048 -12.214 -14.588 1.00 90.81 79 TRP A CA 1
ATOM 605 C C . TRP A 1 79 ? -0.421 -12.327 -13.137 1.00 90.81 79 TRP A C 1
ATOM 607 O O . TRP A 1 79 ? -1.576 -12.653 -12.878 1.00 90.81 79 TRP A O 1
ATOM 617 N N . GLU A 1 80 ? 0.469 -12.083 -12.177 1.00 88.56 80 GLU A N 1
ATOM 618 C CA . GLU A 1 80 ? 0.100 -12.036 -10.761 1.00 88.56 80 GLU A CA 1
ATOM 619 C C . GLU A 1 80 ? -0.693 -10.779 -10.427 1.00 88.56 80 GLU A C 1
ATOM 621 O O . GLU A 1 80 ? -1.649 -10.857 -9.658 1.00 88.56 80 GLU A O 1
ATOM 626 N N . GLN A 1 81 ? -0.329 -9.640 -11.023 1.00 89.19 81 GLN A N 1
ATOM 627 C CA . GLN A 1 81 ? -1.091 -8.402 -10.880 1.00 89.19 81 GLN A CA 1
ATOM 628 C C . GLN A 1 81 ? -2.533 -8.592 -11.355 1.00 89.19 81 GLN A C 1
ATOM 630 O O . GLN A 1 81 ? -3.462 -8.228 -10.640 1.00 89.19 81 GLN A O 1
ATOM 635 N N . ASP A 1 82 ? -2.708 -9.188 -12.532 1.00 89.12 82 ASP A N 1
ATOM 636 C CA . ASP A 1 82 ? -4.012 -9.435 -13.146 1.00 89.12 82 ASP A CA 1
ATOM 637 C C . ASP A 1 82 ? 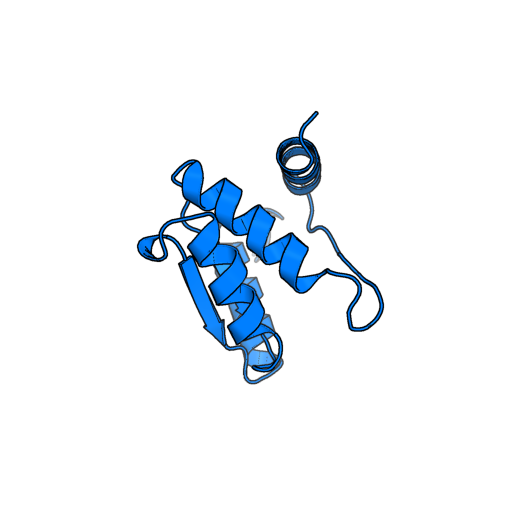-4.887 -10.349 -12.271 1.00 89.12 82 ASP A C 1
ATOM 639 O O . ASP A 1 82 ? -5.980 -9.970 -11.848 1.00 89.12 82 ASP A O 1
ATOM 643 N N . ARG A 1 83 ? -4.344 -11.499 -11.843 1.00 87.88 83 ARG A N 1
ATOM 644 C CA . ARG A 1 83 ? -5.045 -12.422 -10.932 1.00 87.88 83 ARG A CA 1
ATOM 645 C C . ARG A 1 83 ? -5.397 -11.791 -9.588 1.00 87.88 83 ARG A C 1
ATOM 647 O O . ARG A 1 83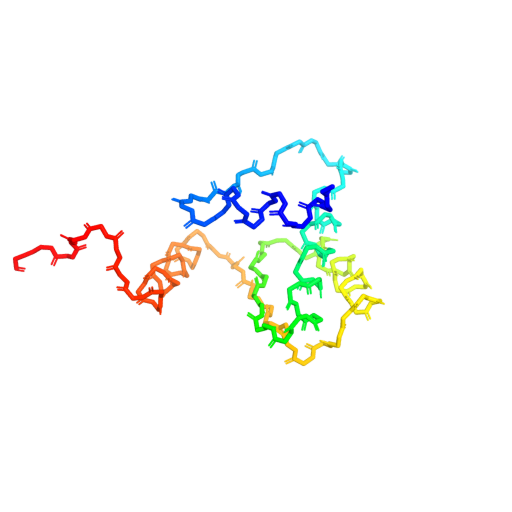 ? -6.430 -12.127 -9.011 1.00 87.88 83 ARG A O 1
ATOM 654 N N . LEU A 1 84 ? -4.534 -10.924 -9.058 1.00 86.38 84 LEU A N 1
ATOM 655 C CA . LEU A 1 84 ? -4.796 -10.222 -7.805 1.00 86.38 84 LEU A CA 1
ATOM 656 C C . LEU A 1 84 ? -5.985 -9.271 -7.953 1.00 86.38 84 LEU A C 1
ATOM 658 O O . LEU A 1 84 ? -6.862 -9.263 -7.092 1.00 86.38 84 LEU A O 1
ATOM 662 N N . VAL A 1 85 ? -6.028 -8.492 -9.036 1.00 84.12 85 VAL A N 1
ATOM 663 C CA . VAL A 1 85 ? -7.147 -7.585 -9.320 1.00 84.12 85 VAL A CA 1
ATOM 664 C C . VAL A 1 85 ? -8.452 -8.373 -9.449 1.00 84.12 85 VAL A C 1
ATOM 666 O O . VAL A 1 85 ? -9.434 -8.023 -8.793 1.00 84.12 85 VAL A O 1
ATOM 669 N N . ASP A 1 86 ? -8.440 -9.485 -10.185 1.00 84.62 86 ASP A N 1
ATOM 670 C CA . ASP A 1 86 ? -9.587 -10.390 -10.308 1.00 84.62 86 ASP A CA 1
ATOM 671 C C . ASP A 1 86 ? -10.052 -10.946 -8.956 1.00 84.62 86 ASP A C 1
ATOM 673 O O . ASP A 1 86 ? -11.249 -10.974 -8.655 1.00 84.62 86 ASP A O 1
ATOM 677 N N . ALA A 1 87 ? -9.116 -11.387 -8.113 1.00 82.38 87 ALA A N 1
ATOM 678 C CA . ALA A 1 87 ? -9.428 -11.915 -6.790 1.00 82.38 87 ALA A CA 1
ATOM 679 C C . ALA A 1 87 ? -10.061 -10.846 -5.885 1.00 82.38 87 ALA A C 1
ATOM 681 O O . ALA A 1 87 ? -11.062 -11.120 -5.221 1.00 82.38 87 ALA A O 1
ATOM 682 N N . LEU A 1 88 ? -9.523 -9.622 -5.894 1.00 79.00 88 LEU A N 1
ATOM 683 C CA . LEU A 1 88 ? -10.066 -8.489 -5.139 1.00 79.00 88 LEU A CA 1
ATOM 684 C C . LEU A 1 88 ? -11.467 -8.108 -5.627 1.00 79.00 88 LEU A C 1
ATOM 686 O O . LEU A 1 88 ? -12.358 -7.845 -4.818 1.00 79.00 88 LEU A O 1
ATOM 690 N N . TYR A 1 89 ? -11.683 -8.132 -6.942 1.00 75.00 89 TYR A N 1
ATOM 691 C CA . TYR A 1 89 ? -12.986 -7.870 -7.539 1.00 75.00 89 TYR A CA 1
ATOM 692 C C . TYR A 1 89 ? -14.041 -8.900 -7.106 1.00 75.00 89 TYR A C 1
ATOM 694 O O . TYR A 1 89 ? -15.154 -8.532 -6.719 1.00 75.00 89 TYR A O 1
ATOM 702 N N . ARG A 1 90 ? -13.682 -10.192 -7.095 1.00 76.38 90 ARG A N 1
ATOM 703 C CA . ARG A 1 90 ? -14.554 -11.275 -6.605 1.00 76.38 90 ARG A CA 1
ATOM 704 C C . ARG A 1 90 ? -14.836 -11.150 -5.106 1.00 76.38 90 ARG A C 1
ATOM 706 O O . ARG A 1 90 ? -15.983 -11.293 -4.692 1.00 76.38 90 ARG A O 1
ATOM 713 N N . ALA A 1 91 ? -13.817 -10.846 -4.301 1.00 70.00 91 ALA A N 1
ATOM 714 C CA . ALA A 1 91 ? -13.937 -10.722 -2.847 1.00 70.00 91 ALA A CA 1
ATOM 715 C C . ALA A 1 91 ? -14.837 -9.552 -2.406 1.00 70.00 91 ALA A C 1
ATOM 717 O O . ALA A 1 91 ? -15.506 -9.652 -1.381 1.00 70.00 91 ALA A O 1
ATOM 718 N N . ARG A 1 92 ? -14.913 -8.467 -3.193 1.00 66.38 92 ARG A N 1
ATOM 719 C CA . ARG A 1 92 ? -15.790 -7.308 -2.928 1.00 66.38 92 ARG A CA 1
ATOM 720 C C . ARG A 1 92 ? -17.274 -7.562 -3.262 1.00 66.38 92 ARG A C 1
ATOM 722 O O . ARG A 1 92 ? -18.071 -6.632 -3.235 1.00 66.38 92 ARG A O 1
ATOM 729 N N . GLY A 1 93 ? -17.662 -8.799 -3.584 1.00 56.94 93 GLY A N 1
ATOM 730 C CA . GLY A 1 93 ? -19.056 -9.162 -3.859 1.00 56.94 93 GLY A CA 1
ATOM 731 C C . GLY A 1 93 ? -19.523 -8.920 -5.300 1.00 56.94 93 GLY A C 1
ATOM 732 O O . GLY A 1 93 ? -20.724 -8.939 -5.534 1.00 56.94 93 GLY A O 1
ATOM 733 N N . GLY A 1 94 ? -18.598 -8.725 -6.254 1.00 50.06 94 GLY A N 1
ATOM 734 C CA . GLY A 1 94 ? -18.838 -8.810 -7.703 1.00 50.06 94 GLY A CA 1
ATOM 735 C C . GLY A 1 94 ? -19.907 -7.862 -8.260 1.00 50.06 94 GLY A C 1
ATOM 736 O O . GLY A 1 94 ? -21.082 -8.207 -8.346 1.00 50.06 94 GLY A O 1
ATOM 737 N N . GLY A 1 95 ? -19.499 -6.686 -8.739 1.00 42.66 95 GLY A N 1
ATOM 738 C CA . GLY A 1 95 ? -20.434 -5.692 -9.267 1.00 42.66 95 GLY A CA 1
ATOM 739 C C . GLY A 1 95 ? -20.042 -5.059 -10.597 1.00 42.66 95 GLY A C 1
ATOM 740 O O . GLY A 1 95 ? -19.554 -3.940 -10.609 1.00 42.66 95 GLY A O 1
ATOM 741 N N . LEU A 1 96 ? -20.305 -5.764 -11.701 1.00 38.53 96 LEU A N 1
ATOM 742 C CA . LEU A 1 96 ? -20.708 -5.268 -13.032 1.00 38.53 96 LEU A CA 1
ATOM 743 C C . LEU A 1 96 ? -21.407 -6.438 -13.763 1.00 38.53 96 LEU A C 1
ATOM 745 O O . LEU A 1 96 ? -21.119 -6.744 -14.909 1.00 38.53 96 LEU A O 1
ATOM 749 N N . ARG A 1 97 ? -22.299 -7.156 -13.054 1.00 43.72 97 ARG A N 1
ATOM 750 C CA . ARG A 1 97 ? -23.193 -8.216 -13.579 1.00 43.72 97 ARG A CA 1
ATOM 751 C C . ARG A 1 97 ? -22.585 -9.152 -14.649 1.00 43.72 97 ARG A C 1
ATOM 753 O O . ARG A 1 97 ? -23.224 -9.386 -15.664 1.00 43.72 97 ARG A O 1
ATOM 760 N N . ALA A 1 98 ? -21.381 -9.689 -14.478 1.00 43.12 98 ALA A N 1
ATOM 761 C CA . ALA A 1 98 ? -20.829 -10.613 -15.468 1.00 43.12 98 ALA A CA 1
ATOM 762 C C . ALA A 1 98 ? -19.607 -11.361 -14.927 1.00 43.12 98 ALA A C 1
ATOM 764 O O . ALA A 1 98 ? -18.515 -10.820 -14.840 1.00 43.12 98 ALA A O 1
ATOM 765 N N . ILE A 1 99 ? -19.756 -12.653 -14.691 1.00 35.75 99 ILE A N 1
ATOM 766 C CA . ILE A 1 99 ? -19.325 -13.543 -15.765 1.00 35.75 99 ILE A CA 1
ATOM 767 C C . ILE A 1 99 ? -20.656 -14.100 -16.271 1.00 35.75 99 ILE A C 1
ATOM 769 O O . ILE A 1 99 ? -21.323 -14.832 -15.548 1.00 35.75 99 ILE A O 1
ATOM 773 N N . GLY A 1 100 ? -21.166 -13.519 -17.358 1.00 38.62 100 GLY A N 1
ATOM 774 C CA . GLY A 1 100 ? -22.515 -13.796 -17.848 1.00 38.62 100 GLY A CA 1
ATOM 775 C C . GLY A 1 100 ? -2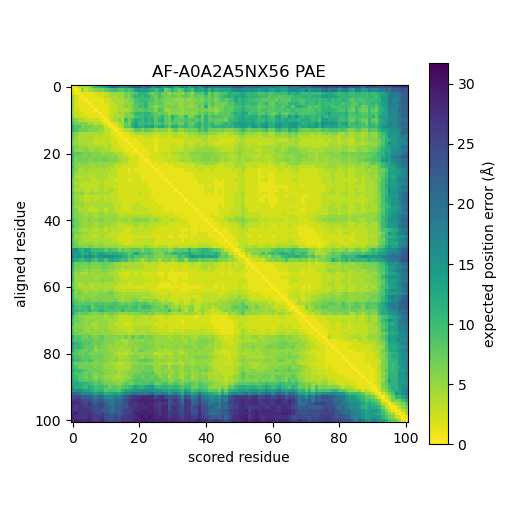2.636 -15.209 -18.411 1.00 38.62 100 GLY A C 1
ATOM 776 O O . GLY A 1 100 ? -21.658 -15.704 -18.958 1.00 38.62 100 GLY A O 1
ATOM 777 N N . ALA A 1 101 ? -23.859 -15.745 -18.345 1.00 33.16 101 ALA A N 1
ATOM 778 C CA . ALA A 1 101 ? -24.310 -17.005 -18.950 1.00 33.16 101 ALA A CA 1
ATOM 779 C C . ALA A 1 101 ? -23.690 -18.304 -18.401 1.00 33.16 101 ALA A C 1
ATOM 781 O O . ALA A 1 101 ? -22.471 -18.368 -18.142 1.00 33.16 101 ALA A O 1
#

Mean predicted aligned error: 7.08 Å

Nearest PDB structures (foldseek):
  8aer-assembly1_A  TM=5.443E-01  e=3.331E+00  Chloroflexus aurantiacus J-10-fl
  4u1y-assembly1_D  TM=4.423E-01  e=3.553E+00  Rattus norvegicus

Foldseek 3Di:
DDPLVVVCVVPVPDDDDDDDDPPPCPLLVVLQSQLVCVVVVAQDEDEDADPVSVVVSVVSNVVRHPCPSYHYHYDPDPVSVVVVVVVVCVVVPHPPPDPDD